Protein AF-D8G6N3-F1 (afdb_monomer)

Mean predicted aligned error: 11.66 Å

pLDDT: mean 73.84, std 9.96, ra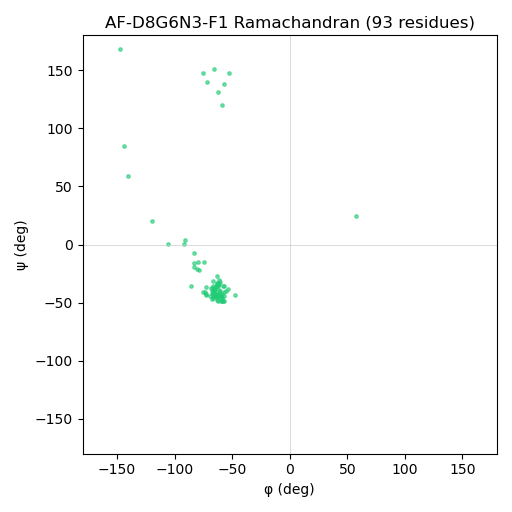nge [44.28, 86.75]

Foldseek 3Di:
DPDDDPQLVVQLCPDPLVVVVVDDDPVSCVVCLVVDDPVSNVVSVVSSVVSVVVVVVVVCVVCVVVCVVVVVVVVVVVVVVVVVVVVVVVVVVVD

Sequence (95 aa):
MEQLPDDVWQQFKYSDIVKTMKFQNKVEIVEQIETLPEPVFDNLKQTLRKIRDENFFKLIKANPEKFEWFLTASVAVSEEERRLEALEDEAWKDL

Structure (mmCIF, N/CA/C/O backbone):
data_AF-D8G6N3-F1
#
_entry.id   AF-D8G6N3-F1
#
loop_
_atom_site.group_PDB
_atom_site.id
_atom_site.type_symbol
_atom_site.label_atom_id
_atom_site.label_alt_id
_atom_site.label_comp_id
_atom_site.label_asym_id
_atom_site.label_entity_id
_atom_site.label_seq_id
_atom_site.pdbx_PDB_ins_code
_atom_site.Cartn_x
_atom_site.Cartn_y
_atom_site.Cartn_z
_atom_site.occupancy
_atom_site.B_iso_or_equiv
_atom_site.auth_seq_id
_atom_site.auth_comp_id
_atom_site.auth_asym_id
_atom_site.auth_atom_id
_atom_site.pdbx_PDB_model_num
ATOM 1 N N . MET A 1 1 ? -0.040 11.868 6.602 1.00 48.12 1 MET A N 1
ATOM 2 C CA . MET A 1 1 ? -1.211 11.295 5.883 1.00 48.12 1 MET A CA 1
ATOM 3 C C . MET A 1 1 ? -1.811 12.289 4.888 1.00 48.12 1 MET A C 1
ATOM 5 O O . MET A 1 1 ? -2.347 11.874 3.866 1.00 48.12 1 MET A O 1
ATOM 9 N N . GLU A 1 2 ? -1.642 13.593 5.106 1.00 44.28 2 GLU A N 1
ATOM 10 C CA . GLU A 1 2 ? -1.349 14.553 4.029 1.00 44.28 2 GLU A CA 1
ATOM 11 C C . GLU A 1 2 ? -0.038 14.066 3.368 1.00 44.28 2 GLU A C 1
ATOM 13 O O . GLU A 1 2 ? 0.916 13.829 4.096 1.00 44.28 2 GLU A O 1
ATOM 18 N N . GLN A 1 3 ? 0.131 13.710 2.094 1.00 60.94 3 GLN A N 1
ATOM 19 C CA . GLN A 1 3 ? -0.591 13.936 0.848 1.00 60.94 3 GLN A CA 1
ATOM 20 C C . GLN A 1 3 ? -0.479 12.654 -0.014 1.00 60.94 3 GLN A C 1
ATOM 22 O O . GLN A 1 3 ? 0.430 12.526 -0.830 1.00 60.94 3 GLN A O 1
ATOM 27 N N . LEU A 1 4 ? -1.341 11.648 0.181 1.00 64.75 4 LEU A N 1
ATOM 28 C CA . LEU A 1 4 ? -1.420 10.579 -0.828 1.00 64.75 4 LEU A CA 1
ATOM 29 C C . LEU A 1 4 ? -2.101 11.136 -2.089 1.00 64.75 4 LEU A C 1
ATOM 31 O O . LEU A 1 4 ? -3.081 11.873 -1.937 1.00 64.75 4 LEU A O 1
ATOM 35 N N . PRO A 1 5 ? -1.622 10.779 -3.291 1.00 74.88 5 PRO A N 1
ATOM 36 C CA . PRO A 1 5 ? -2.286 11.102 -4.549 1.00 74.88 5 PRO A CA 1
ATOM 37 C C . PRO A 1 5 ? -3.757 10.656 -4.569 1.00 74.88 5 PRO A C 1
ATOM 39 O O . PRO A 1 5 ? -4.121 9.649 -3.953 1.00 74.88 5 PRO A O 1
ATOM 42 N N . ASP A 1 6 ? -4.614 11.403 -5.267 1.00 77.69 6 ASP A N 1
ATOM 43 C CA . ASP A 1 6 ? -6.063 11.156 -5.281 1.00 77.69 6 ASP A CA 1
ATOM 44 C C . ASP A 1 6 ? -6.428 9.775 -5.845 1.00 77.69 6 ASP A C 1
ATOM 46 O O . ASP A 1 6 ? -7.359 9.130 -5.364 1.00 77.69 6 ASP A O 1
ATOM 50 N N . ASP A 1 7 ? -5.671 9.274 -6.818 1.00 78.19 7 ASP A N 1
ATOM 51 C CA . ASP A 1 7 ? -5.820 7.936 -7.391 1.00 78.19 7 ASP A CA 1
ATOM 52 C C . ASP A 1 7 ? -5.521 6.827 -6.372 1.00 78.19 7 ASP A C 1
ATOM 54 O O . ASP A 1 7 ? -6.252 5.833 -6.303 1.00 78.19 7 ASP A O 1
ATOM 58 N N . VAL A 1 8 ? -4.504 7.021 -5.528 1.00 78.06 8 VAL A N 1
ATOM 59 C CA . VAL A 1 8 ? -4.173 6.114 -4.420 1.00 78.06 8 VAL A CA 1
ATOM 60 C C . VAL A 1 8 ? -5.281 6.143 -3.367 1.00 78.06 8 VAL A C 1
ATOM 62 O O . VAL A 1 8 ? -5.698 5.090 -2.881 1.00 78.06 8 VAL A O 1
ATOM 65 N N . TRP A 1 9 ? -5.823 7.325 -3.058 1.00 78.56 9 TRP A N 1
ATOM 66 C CA . TRP A 1 9 ? -6.958 7.466 -2.139 1.00 78.56 9 TRP A CA 1
ATOM 67 C C . TRP A 1 9 ? -8.230 6.798 -2.652 1.00 78.56 9 TRP A C 1
ATOM 69 O O . TRP A 1 9 ? -8.921 6.140 -1.874 1.00 78.56 9 TRP A O 1
ATOM 79 N N . GLN A 1 10 ? -8.544 6.941 -3.940 1.00 81.88 10 GLN A N 1
ATOM 80 C CA . GLN A 1 10 ? -9.701 6.282 -4.544 1.00 81.88 10 GLN A CA 1
ATOM 81 C C . GLN A 1 10 ? -9.558 4.761 -4.463 1.00 81.88 10 GLN A C 1
ATOM 83 O O . GLN A 1 10 ? -10.463 4.088 -3.973 1.00 81.88 10 GLN A O 1
ATOM 88 N N . GLN A 1 11 ? -8.404 4.214 -4.853 1.00 82.69 11 GLN A N 1
ATOM 89 C CA . GLN A 1 11 ? -8.144 2.775 -4.748 1.00 82.69 11 GLN A CA 1
ATOM 90 C C . GLN A 1 11 ? -8.249 2.283 -3.296 1.00 82.69 11 GLN A C 1
ATOM 92 O O . GLN A 1 11 ? -8.879 1.259 -3.034 1.00 82.69 11 GLN A O 1
ATOM 97 N N . PHE A 1 12 ? -7.707 3.042 -2.340 1.00 82.19 12 PHE A N 1
ATOM 98 C CA . PHE A 1 12 ? -7.774 2.698 -0.922 1.00 82.19 12 PHE A CA 1
ATOM 99 C C . PHE A 1 12 ? -9.207 2.732 -0.374 1.00 82.19 12 PHE A C 1
ATOM 101 O O . PHE A 1 12 ? -9.616 1.796 0.313 1.00 82.19 12 PHE A O 1
ATOM 108 N N . LYS A 1 13 ? -10.009 3.742 -0.740 1.00 80.19 13 LYS 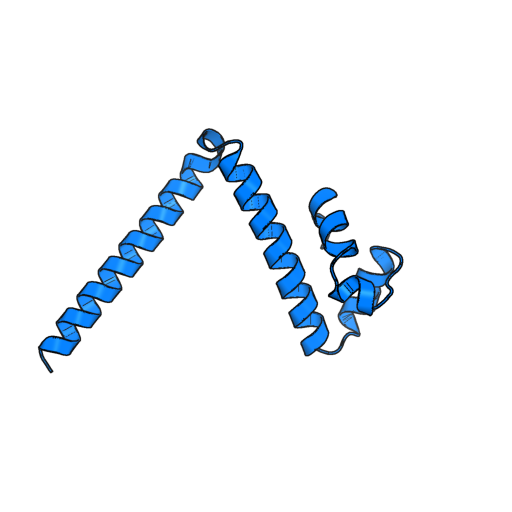A N 1
ATOM 109 C CA . LYS A 1 13 ? -11.425 3.851 -0.348 1.00 80.19 13 LYS A CA 1
ATOM 110 C C . LYS A 1 13 ? -12.251 2.643 -0.802 1.00 80.19 13 LYS A C 1
ATOM 112 O O . LYS A 1 13 ? -13.158 2.217 -0.091 1.00 80.19 13 LYS A O 1
ATOM 117 N N . TYR A 1 14 ? -11.946 2.089 -1.973 1.00 83.38 14 TYR A N 1
ATOM 118 C CA . TYR A 1 14 ? -12.656 0.930 -2.518 1.00 83.38 14 TYR A CA 1
ATOM 119 C C . TYR A 1 14 ? -12.052 -0.424 -2.128 1.00 83.38 14 TYR A C 1
ATOM 121 O O . TYR A 1 14 ? -12.570 -1.452 -2.578 1.00 83.38 14 TYR A O 1
ATOM 129 N N . SER A 1 15 ? -11.012 -0.443 -1.293 1.00 83.69 15 SER A N 1
ATOM 130 C CA . SER A 1 15 ? -10.449 -1.682 -0.757 1.00 83.69 15 SER A CA 1
ATOM 131 C C . SER A 1 15 ? -11.439 -2.404 0.162 1.00 83.69 15 SER A C 1
ATOM 133 O O . SER A 1 15 ? -12.292 -1.786 0.808 1.00 83.69 15 SER A O 1
ATOM 135 N N . ASP A 1 16 ? -11.323 -3.729 0.232 1.00 82.50 16 ASP A N 1
ATOM 136 C CA . ASP A 1 16 ? -12.265 -4.567 0.982 1.00 82.50 16 ASP A CA 1
ATOM 137 C C . ASP A 1 16 ? -12.264 -4.253 2.479 1.00 82.50 16 ASP A C 1
ATOM 139 O O . ASP A 1 16 ? -13.318 -4.275 3.116 1.00 82.50 16 ASP A O 1
ATOM 143 N N . ILE A 1 17 ? -11.113 -3.874 3.039 1.00 80.69 17 ILE A N 1
ATOM 144 C CA . ILE A 1 17 ? -11.015 -3.491 4.447 1.00 80.69 17 ILE A CA 1
ATOM 145 C C . ILE A 1 17 ? -11.782 -2.198 4.742 1.00 80.69 17 ILE A C 1
ATOM 147 O O . ILE A 1 17 ? -12.589 -2.170 5.667 1.00 80.69 17 ILE A O 1
ATOM 151 N N . VAL A 1 18 ? -11.638 -1.162 3.909 1.00 80.88 18 VAL A N 1
ATOM 152 C CA . VAL A 1 18 ? -12.359 0.109 4.095 1.00 80.88 18 VAL A CA 1
ATOM 153 C C . VAL A 1 18 ? -13.864 -0.080 3.879 1.00 80.88 18 VAL A C 1
ATOM 155 O O . VAL A 1 18 ? -14.669 0.442 4.652 1.00 80.88 18 VAL A O 1
ATOM 158 N N . LYS A 1 19 ? -14.261 -0.900 2.895 1.00 80.75 19 LYS A N 1
ATOM 159 C CA . LYS A 1 19 ? -15.668 -1.276 2.676 1.00 80.75 19 LYS A CA 1
ATOM 160 C C . LYS A 1 19 ? -16.265 -2.025 3.864 1.00 80.75 19 LYS A C 1
ATOM 162 O O . LYS A 1 19 ? -17.399 -1.744 4.248 1.00 80.75 19 LYS A O 1
ATOM 167 N N . THR A 1 20 ? -15.506 -2.942 4.463 1.00 82.25 20 THR A N 1
ATOM 168 C CA . THR A 1 20 ? -15.936 -3.705 5.647 1.00 82.25 20 THR A CA 1
ATOM 169 C C . THR A 1 20 ? -16.197 -2.780 6.836 1.00 82.25 20 THR A C 1
ATOM 171 O O . THR A 1 20 ? -17.139 -2.994 7.595 1.00 82.25 20 THR A O 1
ATOM 174 N N . MET A 1 21 ? -15.415 -1.706 6.951 1.00 78.50 21 MET A N 1
ATOM 175 C CA . MET A 1 21 ? -15.540 -0.706 8.015 1.00 78.50 21 MET A CA 1
ATOM 176 C C . MET A 1 21 ? -16.611 0.358 7.739 1.00 78.50 21 MET A C 1
ATOM 178 O O . MET A 1 21 ? -16.941 1.136 8.628 1.00 78.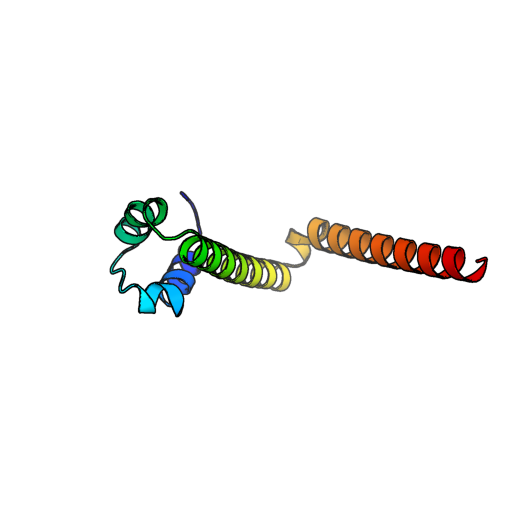50 21 MET A O 1
ATOM 182 N N . LYS A 1 22 ? -17.205 0.364 6.536 1.00 77.81 22 LYS A N 1
ATOM 183 C CA . LYS A 1 22 ? -18.293 1.268 6.112 1.00 77.81 22 LYS A CA 1
ATOM 184 C C . LYS A 1 22 ? -17.967 2.765 6.211 1.00 77.81 22 LYS A C 1
ATOM 186 O O . LYS A 1 22 ? -18.887 3.584 6.281 1.00 77.81 22 LYS A O 1
ATOM 191 N N . PHE A 1 23 ? -16.688 3.129 6.163 1.00 79.00 23 PHE A N 1
ATOM 192 C CA . PHE A 1 23 ? -16.271 4.529 6.171 1.00 79.00 23 PHE A CA 1
ATOM 193 C C . PHE A 1 23 ? -16.797 5.271 4.937 1.00 79.00 23 PHE A C 1
ATOM 195 O O . PHE A 1 23 ? -16.666 4.801 3.803 1.00 79.00 23 PHE A O 1
ATOM 202 N N . GLN A 1 24 ? -17.395 6.442 5.146 1.00 72.06 24 GLN A N 1
ATOM 203 C CA . GLN A 1 24 ? -18.032 7.224 4.086 1.00 72.06 24 GLN A CA 1
ATOM 204 C C . GLN A 1 24 ? -17.028 8.128 3.367 1.00 72.06 24 GLN A C 1
ATOM 206 O O . GLN A 1 24 ? -17.107 8.343 2.147 1.00 72.06 24 GLN A O 1
ATOM 211 N N . ASN A 1 25 ? -16.060 8.659 4.113 1.00 73.44 25 ASN A N 1
ATOM 212 C CA . ASN A 1 25 ? -15.128 9.665 3.626 1.00 73.44 25 ASN A CA 1
ATOM 213 C C . ASN A 1 25 ? -13.733 9.540 4.265 1.00 73.44 25 ASN A C 1
ATOM 215 O O . ASN A 1 25 ? -13.511 8.798 5.215 1.00 73.44 25 ASN A O 1
ATOM 219 N N . LYS A 1 26 ? -12.775 10.274 3.691 1.00 72.06 26 LYS A N 1
ATOM 220 C CA . LYS A 1 26 ? -11.371 10.283 4.121 1.00 72.06 26 LYS A CA 1
ATOM 221 C C . LYS A 1 26 ? -11.189 10.804 5.550 1.00 72.06 26 LYS A C 1
ATOM 223 O O . LYS A 1 26 ? -10.291 10.332 6.235 1.00 72.06 26 LYS A O 1
ATOM 228 N N . VAL A 1 27 ? -12.010 11.762 5.980 1.00 78.19 27 VAL A N 1
ATOM 229 C CA . VAL A 1 27 ? -11.910 12.375 7.313 1.00 78.19 27 VAL A CA 1
ATOM 230 C C . VAL A 1 27 ? -12.261 11.345 8.383 1.00 78.19 27 VAL A C 1
ATOM 232 O O . VAL A 1 27 ? -11.460 11.128 9.282 1.00 78.19 27 VAL A O 1
ATOM 235 N N . GLU A 1 28 ? -13.355 10.603 8.200 1.00 75.44 28 GLU A N 1
ATOM 236 C CA . GLU A 1 28 ? -13.753 9.513 9.102 1.00 75.44 28 GLU A CA 1
ATOM 237 C C . GLU A 1 28 ? -12.670 8.441 9.247 1.00 75.44 28 GLU A C 1
ATOM 239 O O . GLU A 1 28 ? -12.427 7.958 10.348 1.00 75.44 28 GLU A O 1
ATOM 244 N N . ILE A 1 29 ? -11.999 8.078 8.147 1.00 76.00 29 ILE A N 1
ATOM 245 C CA . ILE A 1 29 ? -10.900 7.103 8.184 1.00 76.00 29 ILE A CA 1
ATOM 246 C C . ILE A 1 29 ? -9.759 7.620 9.060 1.00 76.00 29 ILE A C 1
ATOM 248 O O . ILE A 1 29 ? -9.208 6.854 9.841 1.00 76.00 29 ILE A O 1
ATOM 252 N N . VAL A 1 30 ? -9.387 8.894 8.912 1.00 77.75 30 VAL A N 1
ATOM 253 C CA . VAL A 1 30 ? -8.271 9.502 9.648 1.00 77.75 30 VAL A CA 1
ATOM 254 C C . VAL A 1 30 ? -8.610 9.653 11.129 1.00 77.75 30 VAL A C 1
ATOM 256 O O . VAL A 1 30 ? -7.787 9.296 11.963 1.00 77.75 30 VAL A O 1
ATOM 259 N N . GLU A 1 31 ? -9.814 10.124 11.447 1.00 79.12 31 GLU A N 1
ATOM 260 C CA . GLU A 1 31 ? -10.275 10.310 12.828 1.00 79.12 31 GLU A CA 1
ATOM 261 C C . GLU A 1 31 ? -10.409 8.982 13.572 1.00 79.12 31 GLU A C 1
ATOM 263 O O . GLU A 1 31 ? -10.037 8.879 14.738 1.00 79.12 31 GLU A O 1
ATOM 268 N N . GLN A 1 32 ? -10.916 7.944 12.903 1.00 77.69 32 GLN A N 1
ATOM 269 C CA . GLN A 1 32 ? -11.116 6.653 13.552 1.00 77.69 32 GLN A CA 1
ATOM 270 C C . GLN A 1 32 ? -9.847 5.807 13.593 1.00 77.69 32 GLN A C 1
ATOM 272 O O . GLN A 1 32 ? -9.772 4.925 14.446 1.00 77.69 32 GLN A O 1
ATOM 277 N N . ILE A 1 33 ? -8.843 6.084 12.747 1.00 77.50 33 ILE A N 1
ATOM 278 C CA . ILE A 1 33 ? -7.615 5.280 12.636 1.00 77.50 33 ILE A CA 1
ATOM 279 C C . ILE A 1 33 ? -6.906 5.090 13.979 1.00 77.50 33 ILE A C 1
ATOM 281 O O . ILE A 1 33 ? -6.415 3.998 14.251 1.00 77.50 33 ILE A O 1
ATOM 285 N N . GLU A 1 34 ? -6.898 6.122 14.825 1.00 73.56 34 GLU A N 1
ATOM 286 C CA . GLU A 1 34 ? -6.231 6.114 16.134 1.00 73.56 34 GLU A CA 1
ATOM 287 C C . GLU A 1 34 ? -6.983 5.284 17.183 1.00 73.56 34 GLU A C 1
ATOM 289 O O . GLU A 1 34 ? -6.434 4.933 18.224 1.00 73.56 34 GLU A O 1
ATOM 294 N N . THR A 1 35 ? -8.243 4.948 16.902 1.00 81.12 35 THR A N 1
ATOM 295 C CA . THR A 1 35 ? -9.128 4.177 17.788 1.00 81.12 35 THR A CA 1
ATOM 296 C C . THR A 1 35 ? -9.328 2.735 17.327 1.00 81.12 35 THR A C 1
ATOM 298 O O . THR A 1 35 ? -10.047 1.967 17.968 1.00 81.12 35 THR A O 1
ATOM 301 N N . LEU A 1 36 ? -8.699 2.345 16.214 1.00 80.25 36 LEU A N 1
ATOM 302 C CA . LEU A 1 36 ? -8.823 1.001 15.670 1.00 80.25 36 LEU A CA 1
ATOM 303 C C . LEU A 1 36 ? -8.015 -0.016 16.478 1.00 80.25 36 LEU A C 1
ATOM 305 O O . LEU A 1 36 ? -6.921 0.292 16.948 1.00 80.25 36 LEU A O 1
ATOM 309 N N . PRO A 1 37 ? -8.491 -1.270 16.572 1.00 86.75 37 PRO A N 1
ATOM 310 C CA . PRO A 1 37 ? -7.665 -2.359 17.071 1.00 86.75 37 PRO A CA 1
ATOM 311 C C . PRO A 1 37 ? -6.392 -2.498 16.227 1.00 86.75 37 PRO A C 1
ATOM 313 O O . PRO A 1 37 ? -6.472 -2.481 14.996 1.00 86.75 37 PRO A O 1
ATOM 316 N N . GLU A 1 38 ? -5.245 -2.723 16.875 1.00 83.06 38 GLU A N 1
ATOM 317 C CA . GLU A 1 38 ? -3.938 -2.846 16.204 1.00 83.06 38 GLU A CA 1
ATOM 318 C C . GLU A 1 38 ? -3.956 -3.789 14.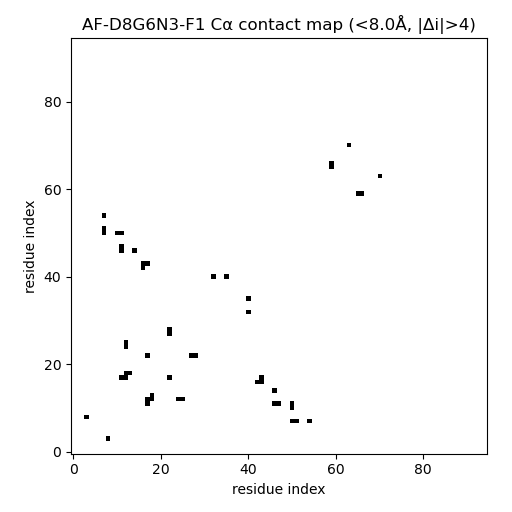982 1.00 83.06 38 GLU A C 1
ATOM 320 O O . GLU A 1 38 ? -3.472 -3.384 13.927 1.00 83.06 38 GLU A O 1
ATOM 325 N N . PRO A 1 39 ? -4.597 -4.980 15.018 1.00 85.06 39 PRO A N 1
ATOM 326 C CA . PRO A 1 39 ? -4.640 -5.864 13.848 1.00 85.06 39 PRO A CA 1
ATOM 327 C C . PRO A 1 39 ? -5.366 -5.254 12.640 1.00 85.06 39 PRO A C 1
ATOM 329 O O . PRO A 1 39 ? -5.022 -5.519 11.488 1.00 85.06 39 PRO A O 1
ATOM 332 N N . VAL A 1 40 ? -6.389 -4.434 12.892 1.00 82.44 40 VAL A N 1
ATOM 333 C CA . VAL A 1 40 ? -7.157 -3.748 11.846 1.00 82.44 40 VAL A CA 1
ATOM 334 C C . VAL A 1 40 ? -6.347 -2.581 11.289 1.00 82.44 40 VAL A C 1
ATOM 336 O O . VAL A 1 40 ? -6.293 -2.386 10.074 1.00 82.44 40 VAL A O 1
ATOM 339 N N . PHE A 1 41 ? -5.665 -1.848 12.168 1.00 81.25 41 PHE A N 1
ATOM 340 C CA . PHE A 1 41 ? -4.760 -0.775 11.784 1.00 81.25 41 PHE A CA 1
ATOM 341 C C . PHE A 1 41 ? -3.578 -1.285 10.946 1.00 81.25 41 PHE A C 1
ATOM 343 O O . PHE A 1 41 ? -3.251 -0.703 9.910 1.00 81.25 41 PHE A O 1
ATOM 350 N N . ASP A 1 42 ? -2.974 -2.409 11.330 1.00 82.62 42 ASP A N 1
ATOM 351 C CA . ASP A 1 42 ? -1.924 -3.073 10.557 1.00 82.62 42 ASP A CA 1
ATOM 352 C C . ASP A 1 42 ? -2.403 -3.484 9.172 1.00 82.62 42 ASP A C 1
ATOM 354 O O . ASP A 1 42 ? -1.730 -3.213 8.174 1.00 82.62 42 ASP A O 1
ATOM 358 N N . ASN A 1 43 ? -3.597 -4.062 9.079 1.00 82.88 43 ASN A N 1
ATOM 359 C CA . ASN A 1 43 ? -4.151 -4.473 7.798 1.00 82.88 43 ASN A CA 1
ATOM 360 C C . ASN A 1 43 ? -4.473 -3.263 6.889 1.00 82.88 43 ASN A C 1
ATOM 362 O O . ASN A 1 43 ? -4.218 -3.299 5.680 1.00 82.88 43 ASN A O 1
ATOM 366 N N . LEU A 1 44 ? -4.922 -2.136 7.459 1.00 83.19 44 LEU A N 1
ATOM 367 C CA . LEU A 1 44 ? -5.073 -0.871 6.726 1.00 83.19 44 LEU A CA 1
ATOM 368 C C . LEU A 1 44 ? -3.725 -0.343 6.220 1.00 83.19 44 LEU A C 1
ATOM 370 O O . LEU A 1 44 ? -3.613 0.011 5.044 1.00 83.19 44 LEU A O 1
ATOM 374 N N . LYS A 1 45 ? -2.688 -0.337 7.070 1.00 83.31 45 LYS A N 1
ATOM 375 C CA . LYS A 1 45 ? -1.324 0.071 6.688 1.00 83.31 45 LYS A CA 1
ATOM 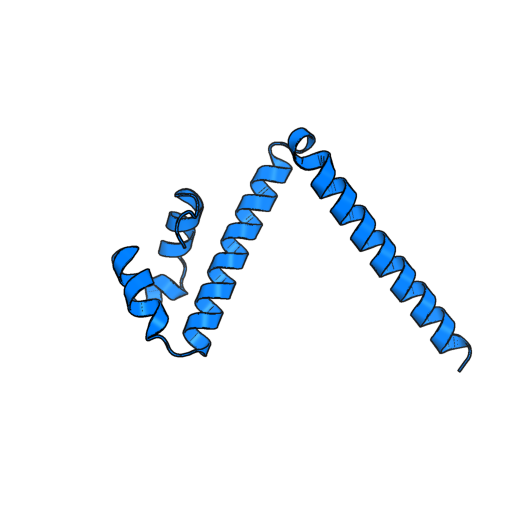376 C C . LYS A 1 45 ? -0.787 -0.793 5.545 1.00 83.31 45 LYS A C 1
ATOM 378 O O . 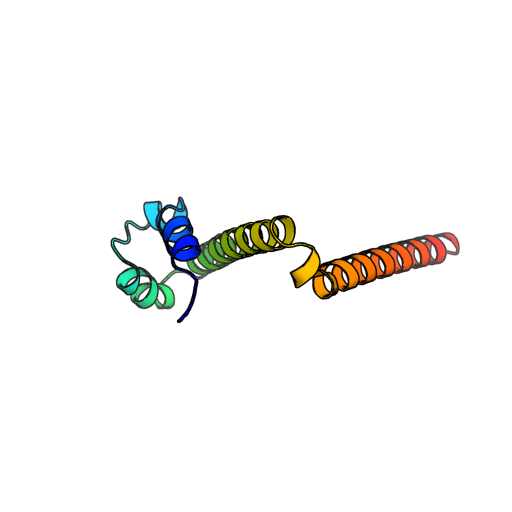LYS A 1 45 ? -0.237 -0.252 4.586 1.00 83.31 45 LYS A O 1
ATOM 383 N N . GLN A 1 46 ? -0.961 -2.112 5.618 1.00 84.19 46 GLN A N 1
ATOM 384 C CA . GLN A 1 46 ? -0.509 -3.044 4.580 1.00 84.19 46 GLN A CA 1
ATOM 385 C C . GLN A 1 46 ? -1.260 -2.846 3.262 1.00 84.19 46 GLN A C 1
ATOM 387 O O . GLN A 1 46 ? -0.639 -2.757 2.203 1.00 84.19 46 GLN A O 1
ATOM 392 N N . THR A 1 47 ? -2.583 -2.693 3.325 1.00 84.69 47 THR A N 1
ATOM 393 C CA . THR A 1 47 ? -3.411 -2.420 2.143 1.00 84.69 47 THR A CA 1
ATOM 394 C C . THR A 1 47 ? -2.980 -1.125 1.458 1.00 84.69 47 THR A C 1
ATOM 396 O O . THR A 1 47 ? -2.794 -1.089 0.242 1.00 84.69 47 THR A O 1
ATOM 399 N N . LEU A 1 48 ? -2.752 -0.065 2.238 1.00 82.00 48 LEU A N 1
ATOM 400 C CA . LEU A 1 48 ? -2.297 1.216 1.712 1.00 82.00 48 LEU A CA 1
ATOM 401 C C . LEU A 1 48 ? -0.901 1.123 1.079 1.00 82.00 48 LEU A C 1
ATOM 403 O O . LEU A 1 48 ? -0.689 1.66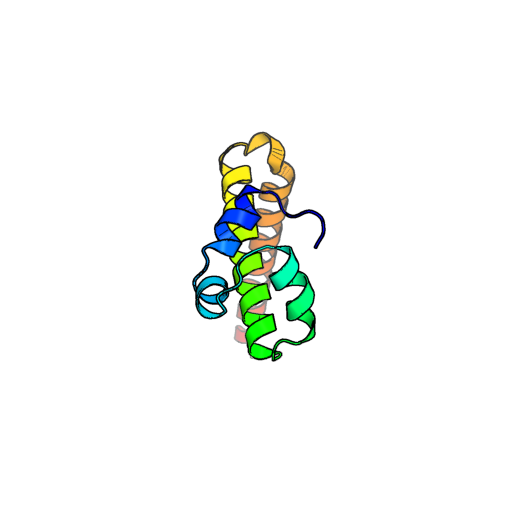5 -0.006 1.00 82.00 48 LEU A O 1
ATOM 407 N N . ARG A 1 49 ? 0.042 0.427 1.731 1.00 82.31 49 ARG A N 1
ATOM 408 C CA . ARG A 1 49 ? 1.390 0.190 1.187 1.00 82.31 49 ARG A CA 1
ATOM 409 C C . ARG A 1 49 ? 1.322 -0.532 -0.150 1.00 82.31 49 ARG A C 1
ATOM 411 O O . ARG A 1 49 ? 1.897 -0.042 -1.112 1.00 82.31 49 ARG A O 1
ATOM 418 N N . LYS A 1 50 ? 0.543 -1.612 -0.237 1.00 83.50 50 LYS A N 1
ATOM 419 C CA . LYS A 1 50 ? 0.372 -2.375 -1.477 1.00 83.50 50 LYS A CA 1
ATOM 420 C C . LYS A 1 50 ? -0.134 -1.499 -2.626 1.00 83.50 50 LYS A C 1
ATOM 422 O O . LYS A 1 50 ? 0.458 -1.497 -3.698 1.00 83.50 50 LYS A O 1
ATOM 427 N N . ILE A 1 51 ? -1.181 -0.706 -2.389 1.00 81.50 51 ILE A N 1
ATOM 428 C CA . ILE A 1 51 ? -1.746 0.197 -3.405 1.00 81.50 51 ILE A CA 1
ATOM 429 C C . ILE A 1 51 ? -0.722 1.257 -3.827 1.00 81.50 51 ILE A C 1
ATOM 431 O O . ILE A 1 51 ? -0.566 1.536 -5.017 1.00 81.50 51 ILE A O 1
ATOM 435 N N . ARG A 1 52 ? -0.015 1.863 -2.868 1.00 81.44 52 ARG A N 1
ATOM 436 C CA . ARG A 1 52 ? 1.040 2.840 -3.161 1.00 81.44 52 ARG A CA 1
ATOM 437 C C . ARG A 1 52 ? 2.132 2.214 -4.027 1.00 81.44 52 ARG A C 1
ATOM 439 O O . ARG A 1 52 ? 2.508 2.807 -5.033 1.00 81.44 52 ARG A O 1
ATOM 446 N N . ASP A 1 53 ? 2.613 1.037 -3.649 1.00 81.69 53 ASP A N 1
ATOM 447 C CA . ASP A 1 53 ? 3.722 0.366 -4.321 1.00 81.69 53 ASP A CA 1
ATOM 448 C C . ASP A 1 53 ? 3.315 -0.059 -5.738 1.00 81.69 53 ASP A C 1
ATOM 450 O O . ASP A 1 53 ? 4.045 0.201 -6.690 1.00 81.69 53 ASP A O 1
ATOM 454 N N . GLU A 1 54 ? 2.106 -0.595 -5.928 1.00 82.62 54 GLU A N 1
ATOM 455 C CA . GLU A 1 54 ? 1.571 -0.912 -7.258 1.00 82.62 54 GLU A CA 1
ATOM 456 C C . GLU A 1 54 ? 1.478 0.322 -8.168 1.00 82.62 54 GLU A C 1
ATOM 458 O O . GLU A 1 54 ? 1.852 0.251 -9.343 1.00 82.62 54 GLU A O 1
ATOM 463 N N . ASN A 1 55 ? 1.006 1.463 -7.653 1.00 79.62 55 ASN A N 1
ATOM 464 C CA . ASN A 1 55 ? 0.953 2.704 -8.434 1.00 79.62 55 ASN A CA 1
ATOM 465 C C . ASN A 1 55 ? 2.356 3.253 -8.722 1.00 79.62 55 ASN A C 1
ATOM 467 O O . ASN A 1 55 ? 2.621 3.700 -9.837 1.00 79.62 55 ASN A O 1
ATOM 471 N N . PHE A 1 56 ? 3.283 3.139 -7.772 1.00 78.88 56 PHE A N 1
ATOM 472 C CA . PHE A 1 56 ? 4.679 3.511 -7.974 1.00 78.88 56 PHE A CA 1
ATOM 473 C C . PHE A 1 56 ? 5.350 2.654 -9.059 1.00 78.88 56 PHE A C 1
ATOM 475 O O . PHE A 1 56 ? 5.964 3.191 -9.979 1.00 78.88 56 PHE A O 1
ATOM 482 N N . PHE A 1 57 ? 5.144 1.334 -9.049 1.00 81.00 57 PHE A N 1
ATOM 483 C CA . PHE A 1 57 ? 5.644 0.450 -10.105 1.00 81.00 57 PHE A CA 1
ATOM 484 C C . PHE A 1 57 ? 5.013 0.738 -11.471 1.00 81.00 57 PHE A C 1
ATOM 486 O O . PHE A 1 57 ? 5.704 0.659 -12.488 1.00 81.00 57 PHE A O 1
ATOM 493 N N . LYS A 1 58 ? 3.722 1.096 -11.528 1.00 81.00 58 LYS A N 1
ATOM 494 C CA . LYS A 1 58 ? 3.087 1.552 -12.777 1.00 81.00 58 LYS A CA 1
ATOM 495 C C . LYS A 1 58 ? 3.740 2.834 -13.300 1.00 81.00 58 LYS A C 1
ATOM 497 O O . LYS A 1 58 ? 4.006 2.917 -14.496 1.00 81.00 58 LYS A O 1
ATOM 502 N N . LEU A 1 59 ? 4.039 3.794 -12.423 1.00 79.44 59 LEU A N 1
ATOM 503 C CA . LEU A 1 59 ? 4.720 5.041 -12.788 1.00 79.44 59 LEU A CA 1
ATOM 504 C C . LEU A 1 59 ? 6.128 4.790 -13.335 1.00 79.44 59 LEU A C 1
ATOM 506 O O . LEU A 1 59 ? 6.474 5.354 -14.374 1.00 79.44 59 LEU A O 1
ATOM 510 N N . ILE A 1 60 ? 6.895 3.904 -12.690 1.00 78.88 60 ILE A N 1
ATOM 511 C CA . ILE A 1 60 ? 8.224 3.490 -13.161 1.00 78.88 60 ILE A CA 1
ATOM 512 C C . ILE A 1 60 ? 8.124 2.851 -14.546 1.00 78.88 60 ILE A C 1
ATOM 514 O O . ILE A 1 60 ? 8.850 3.243 -15.452 1.00 78.88 60 ILE A O 1
ATOM 518 N N . LYS A 1 61 ? 7.195 1.905 -14.745 1.00 78.19 61 LYS A N 1
ATOM 519 C CA . LYS A 1 61 ? 6.999 1.248 -16.049 1.00 78.19 61 LYS A CA 1
ATOM 520 C C . LYS A 1 61 ? 6.585 2.221 -17.153 1.00 78.19 61 LYS A C 1
ATOM 522 O O . LYS A 1 61 ? 6.941 2.003 -18.304 1.00 78.19 61 LYS A O 1
ATOM 527 N N . ALA A 1 62 ? 5.820 3.256 -16.816 1.00 81.62 62 ALA A N 1
ATOM 528 C CA . ALA A 1 62 ? 5.355 4.251 -17.776 1.00 81.62 62 ALA A CA 1
ATOM 529 C C . ALA A 1 62 ? 6.419 5.303 -18.135 1.00 81.62 62 ALA A C 1
ATOM 531 O O . ALA A 1 62 ? 6.291 5.941 -19.174 1.00 81.62 62 ALA A O 1
ATOM 532 N N . ASN A 1 63 ? 7.429 5.516 -17.283 1.00 81.62 63 ASN A N 1
ATOM 533 C CA . ASN A 1 63 ? 8.489 6.511 -17.494 1.00 81.62 63 ASN A CA 1
ATOM 534 C C . ASN A 1 63 ? 9.860 5.960 -17.045 1.00 81.62 63 ASN A C 1
ATOM 536 O O . ASN A 1 63 ? 10.474 6.537 -16.141 1.00 81.62 63 ASN A O 1
ATOM 540 N N . PRO A 1 64 ? 10.344 4.840 -17.606 1.00 77.69 64 PRO A N 1
ATOM 541 C CA . PRO A 1 64 ? 11.550 4.175 -17.115 1.00 77.69 64 PRO A CA 1
ATOM 542 C C . PRO A 1 64 ? 12.772 5.104 -17.114 1.00 77.69 64 PRO A C 1
ATOM 544 O O . PRO A 1 64 ? 13.543 5.086 -16.158 1.00 77.69 64 PRO A O 1
ATOM 547 N N . GLU A 1 65 ? 12.894 5.997 -18.101 1.00 81.00 65 GLU A N 1
ATOM 548 C CA . GLU A 1 65 ? 13.980 6.980 -18.196 1.00 81.00 65 GLU A CA 1
ATOM 549 C C . GLU A 1 65 ? 14.011 8.000 -17.043 1.00 81.00 65 GLU A C 1
ATOM 551 O O . GLU A 1 65 ? 15.072 8.501 -16.684 1.00 81.00 65 GLU A O 1
ATOM 556 N N . LYS A 1 66 ? 12.871 8.296 -16.404 1.00 77.44 66 LYS A N 1
ATOM 557 C CA . LYS A 1 66 ? 12.819 9.208 -15.241 1.00 77.44 66 LYS A CA 1
ATOM 558 C C . LYS A 1 66 ? 13.165 8.514 -13.925 1.00 77.44 66 LYS A C 1
ATOM 560 O O . LYS A 1 66 ? 13.437 9.181 -12.928 1.00 77.44 66 LYS A O 1
ATOM 565 N N . PHE A 1 67 ? 13.137 7.184 -13.919 1.00 75.50 67 PHE A N 1
ATOM 566 C CA . PHE A 1 67 ? 13.362 6.342 -12.746 1.00 75.50 67 PHE A CA 1
ATOM 567 C C . PHE A 1 67 ? 14.569 5.415 -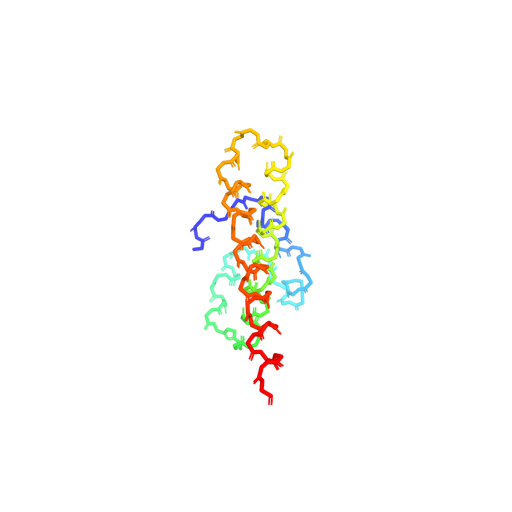12.923 1.00 75.50 67 PHE A C 1
ATOM 569 O O . PHE A 1 67 ? 14.715 4.438 -12.191 1.00 75.50 67 PHE A O 1
ATOM 576 N N . GLU A 1 68 ? 15.465 5.744 -13.855 1.00 68.25 68 GLU A N 1
ATOM 577 C CA . GLU A 1 68 ? 16.671 4.973 -14.157 1.00 68.25 68 GLU A CA 1
ATOM 578 C C . GLU A 1 68 ? 17.543 4.759 -12.909 1.00 68.25 68 GLU A C 1
ATOM 580 O O . GLU A 1 68 ? 18.009 3.649 -12.657 1.00 68.25 68 GLU A O 1
ATOM 585 N N . TRP A 1 69 ? 17.669 5.778 -12.051 1.00 70.50 69 TRP A N 1
ATOM 586 C CA . TRP A 1 69 ? 18.382 5.682 -10.771 1.00 70.50 69 TRP A CA 1
ATOM 587 C C . TRP A 1 69 ? 17.763 4.646 -9.817 1.00 70.50 69 TRP A C 1
ATOM 589 O O . TRP A 1 69 ? 18.485 3.907 -9.152 1.00 70.50 69 TRP A O 1
ATOM 599 N N . PHE A 1 70 ? 16.430 4.564 -9.767 1.00 68.25 70 PHE A N 1
ATOM 600 C CA . PHE A 1 70 ? 15.709 3.632 -8.902 1.00 68.25 70 PHE A CA 1
ATOM 601 C C . PHE A 1 70 ? 15.824 2.201 -9.432 1.00 68.25 70 PHE A C 1
ATOM 603 O O . PHE A 1 70 ? 16.072 1.273 -8.663 1.00 68.25 70 PHE A O 1
ATOM 610 N N . LEU A 1 71 ? 15.690 2.021 -10.749 1.00 66.12 71 LEU A N 1
ATOM 611 C CA . LEU A 1 71 ? 15.868 0.727 -11.409 1.00 66.12 71 LEU A CA 1
ATOM 612 C C . LEU A 1 71 ? 17.298 0.203 -11.223 1.00 66.12 71 LEU A C 1
ATOM 614 O O . LEU A 1 71 ? 17.478 -0.952 -10.852 1.00 66.12 71 LEU A O 1
ATOM 618 N N . THR A 1 72 ? 18.299 1.069 -11.388 1.00 66.62 72 THR A N 1
ATOM 619 C CA . THR A 1 72 ? 19.717 0.715 -11.214 1.00 66.62 72 THR A CA 1
ATOM 620 C C . THR A 1 72 ? 20.031 0.341 -9.764 1.00 66.62 72 THR A C 1
ATOM 622 O O . THR A 1 72 ? 20.667 -0.681 -9.518 1.00 66.62 72 THR A O 1
ATOM 625 N N . ALA A 1 73 ? 19.535 1.109 -8.787 1.00 62.47 73 ALA A N 1
ATOM 626 C CA . ALA A 1 73 ? 19.717 0.796 -7.369 1.00 62.47 73 ALA A CA 1
ATOM 627 C C . ALA A 1 73 ? 19.008 -0.506 -6.955 1.00 62.47 73 ALA A C 1
ATOM 629 O O . ALA A 1 73 ? 19.559 -1.287 -6.186 1.00 62.47 73 ALA A O 1
ATOM 630 N N . SER A 1 74 ? 17.812 -0.768 -7.489 1.00 63.16 74 SER A N 1
ATOM 631 C CA . SER A 1 74 ? 17.052 -1.992 -7.190 1.00 63.16 74 SER A CA 1
ATOM 632 C C . SER A 1 74 ? 17.740 -3.246 -7.738 1.00 63.16 74 SER A C 1
ATOM 634 O O . SER A 1 74 ? 17.742 -4.286 -7.084 1.00 63.16 74 SER A O 1
ATOM 636 N N . VAL A 1 75 ? 18.353 -3.151 -8.923 1.00 61.25 75 VAL A N 1
ATOM 637 C CA . VAL A 1 75 ? 19.164 -4.236 -9.496 1.00 61.25 75 VAL A CA 1
ATOM 638 C C . VAL A 1 75 ? 20.425 -4.465 -8.664 1.00 61.25 75 VAL A C 1
ATOM 640 O O . VAL A 1 75 ? 20.712 -5.608 -8.327 1.00 61.25 75 VAL A O 1
ATOM 643 N N . ALA A 1 76 ? 21.118 -3.396 -8.259 1.00 58.97 76 ALA A N 1
ATOM 644 C CA . ALA A 1 76 ? 22.322 -3.498 -7.436 1.00 58.97 76 ALA A CA 1
ATOM 645 C C . ALA A 1 76 ? 22.059 -4.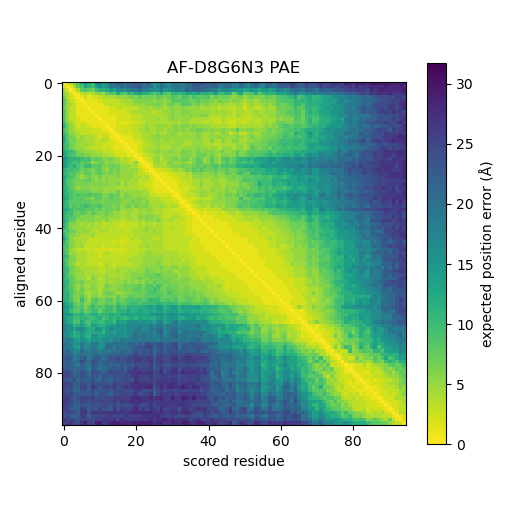165 -6.071 1.00 58.97 76 ALA A C 1
ATOM 647 O O . ALA A 1 76 ? 22.849 -4.997 -5.636 1.00 58.97 76 ALA A O 1
ATOM 648 N N . VAL A 1 77 ? 20.931 -3.858 -5.416 1.00 60.44 77 VAL A N 1
ATOM 649 C CA . VAL A 1 77 ? 20.529 -4.530 -4.163 1.00 60.44 77 VAL A CA 1
ATOM 650 C C . VAL A 1 77 ? 20.239 -6.016 -4.401 1.00 60.44 77 VAL A C 1
ATOM 652 O O . VAL A 1 77 ? 20.720 -6.851 -3.644 1.00 60.44 77 VAL A O 1
ATOM 655 N N . SER A 1 78 ? 19.532 -6.365 -5.483 1.00 64.25 78 SER A N 1
ATOM 656 C CA . SER A 1 78 ? 19.239 -7.768 -5.821 1.00 64.25 78 SER A CA 1
ATOM 657 C C . SER A 1 78 ? 20.486 -8.581 -6.193 1.00 64.25 78 SER A C 1
ATOM 659 O O . SER A 1 78 ? 20.513 -9.797 -5.990 1.00 64.25 78 SER A O 1
ATOM 661 N N . GLU A 1 79 ? 21.502 -7.947 -6.780 1.00 63.75 79 GLU A N 1
ATOM 662 C CA . GLU A 1 79 ? 22.788 -8.588 -7.064 1.00 63.75 79 GLU A CA 1
ATOM 663 C C . GLU A 1 79 ? 23.611 -8.799 -5.791 1.00 63.75 79 GLU A C 1
ATOM 665 O O . GLU A 1 79 ? 24.190 -9.872 -5.624 1.00 63.75 79 GLU A O 1
ATOM 670 N N . GLU A 1 80 ? 23.621 -7.827 -4.877 1.00 64.75 80 GLU A N 1
ATOM 671 C CA . GLU A 1 80 ? 24.310 -7.959 -3.591 1.00 64.75 80 GLU A CA 1
ATOM 672 C C . GLU A 1 80 ? 23.656 -9.033 -2.708 1.00 64.75 80 GLU A C 1
ATOM 674 O O . GLU A 1 80 ? 24.361 -9.865 -2.145 1.00 64.75 80 GLU A O 1
ATOM 679 N N . GLU A 1 81 ? 22.322 -9.098 -2.657 1.00 60.69 81 GLU A N 1
ATOM 680 C CA . GLU A 1 81 ? 21.595 -10.168 -1.955 1.00 60.69 81 GLU A CA 1
ATOM 681 C C . GLU A 1 81 ? 21.948 -11.553 -2.517 1.00 60.69 81 GLU A C 1
ATOM 683 O O . GLU A 1 81 ? 22.318 -12.448 -1.760 1.00 60.69 81 GLU A O 1
ATOM 688 N N . ARG A 1 82 ? 21.951 -11.718 -3.847 1.00 65.81 82 ARG A N 1
ATOM 689 C CA . ARG A 1 82 ? 22.359 -12.983 -4.489 1.00 65.81 82 ARG A CA 1
ATOM 690 C C . ARG A 1 82 ? 23.814 -13.351 -4.221 1.00 65.81 82 ARG A C 1
ATOM 692 O O . ARG A 1 82 ? 24.150 -14.529 -4.120 1.00 65.81 82 ARG A O 1
ATOM 699 N N . ARG A 1 83 ? 24.699 -12.357 -4.149 1.00 73.62 83 ARG A N 1
ATOM 700 C CA . ARG A 1 83 ? 26.109 -12.572 -3.821 1.00 73.62 83 ARG A CA 1
ATOM 701 C C . ARG A 1 83 ? 26.270 -13.028 -2.370 1.00 73.62 83 ARG A C 1
ATOM 703 O O . ARG A 1 83 ? 27.086 -13.910 -2.114 1.00 73.62 83 ARG A O 1
ATOM 710 N N . LEU A 1 84 ? 25.528 -12.431 -1.440 1.00 64.88 84 LEU A N 1
ATOM 711 C CA . LEU A 1 84 ? 25.545 -12.814 -0.029 1.00 64.88 84 LEU A CA 1
ATOM 712 C C . LEU A 1 84 ? 25.014 -14.239 0.167 1.00 64.88 84 LEU A C 1
ATOM 714 O O . LEU A 1 84 ? 25.676 -15.020 0.841 1.00 64.88 84 LEU A O 1
ATOM 718 N N . GLU A 1 85 ? 23.918 -14.611 -0.502 1.00 65.12 85 GLU A N 1
ATOM 719 C CA . GLU A 1 85 ? 23.398 -15.989 -0.500 1.00 65.12 85 GLU A CA 1
ATOM 720 C C . GLU A 1 85 ? 24.446 -17.001 -0.993 1.00 65.12 85 GLU A C 1
ATOM 722 O O . GLU A 1 85 ? 24.664 -18.033 -0.364 1.00 65.12 85 GLU A O 1
ATOM 727 N N . ALA A 1 86 ? 25.160 -16.692 -2.081 1.00 70.81 86 ALA A N 1
ATOM 728 C CA . ALA A 1 86 ? 26.200 -17.577 -2.608 1.00 70.81 86 ALA A CA 1
ATOM 729 C C . ALA A 1 86 ? 27.385 -17.760 -1.639 1.00 70.81 86 ALA A C 1
ATOM 731 O O . ALA A 1 86 ? 27.952 -18.849 -1.557 1.00 70.81 86 ALA A O 1
ATOM 732 N N . LEU A 1 87 ? 27.758 -16.707 -0.904 1.00 65.94 87 LEU A N 1
ATOM 733 C CA . LEU A 1 87 ? 28.824 -16.759 0.101 1.00 65.94 87 LEU A CA 1
ATOM 734 C C . LEU A 1 87 ? 28.392 -17.518 1.361 1.00 65.94 87 LEU A C 1
ATOM 736 O O . LEU A 1 87 ? 29.204 -18.236 1.943 1.00 65.94 87 LEU A O 1
ATOM 740 N N . GLU A 1 88 ? 27.130 -17.387 1.775 1.00 57.09 88 GLU A N 1
ATOM 741 C CA . GLU A 1 88 ? 26.565 -18.201 2.854 1.00 57.09 88 GLU A CA 1
ATOM 742 C C . GLU A 1 88 ? 26.555 -19.685 2.464 1.00 57.09 88 GLU A C 1
ATOM 744 O O . GLU A 1 88 ? 27.056 -20.515 3.222 1.00 57.09 88 GLU A O 1
ATOM 749 N N . ASP A 1 89 ? 26.087 -20.024 1.261 1.00 63.28 89 ASP A N 1
ATOM 750 C CA . ASP A 1 89 ? 26.077 -21.398 0.743 1.00 63.28 89 ASP A CA 1
ATOM 751 C C . ASP A 1 89 ? 27.480 -22.024 0.640 1.00 63.28 89 ASP A C 1
ATOM 753 O O . ASP A 1 89 ? 27.629 -23.240 0.791 1.00 63.28 89 ASP A O 1
ATOM 757 N N . GLU A 1 90 ? 28.522 -21.233 0.366 1.00 63.25 90 GLU A N 1
ATOM 758 C CA . GLU A 1 90 ? 29.915 -21.696 0.427 1.00 63.25 90 GLU A CA 1
ATOM 759 C C . GLU A 1 90 ? 30.390 -21.897 1.869 1.00 63.25 90 GLU A C 1
ATOM 761 O O . GLU A 1 90 ? 30.971 -22.938 2.173 1.00 63.25 90 GLU A O 1
ATOM 766 N N . ALA A 1 91 ? 30.085 -20.968 2.779 1.00 58.97 91 ALA A N 1
ATOM 767 C CA . ALA A 1 91 ? 30.470 -21.074 4.186 1.00 58.97 91 ALA A CA 1
ATOM 768 C C . ALA A 1 91 ? 29.854 -22.301 4.888 1.00 58.97 91 ALA A C 1
ATOM 770 O O . ALA A 1 91 ? 30.475 -22.874 5.782 1.00 58.97 91 ALA A O 1
ATOM 771 N N . TRP A 1 92 ? 28.662 -22.740 4.467 1.00 53.03 92 TRP A N 1
ATOM 772 C CA . TRP A 1 92 ? 28.018 -23.957 4.977 1.00 53.03 92 TRP A CA 1
ATOM 773 C C . TRP A 1 92 ? 28.549 -25.262 4.368 1.00 53.03 92 TRP A C 1
ATOM 775 O O . TRP A 1 92 ? 28.275 -26.323 4.920 1.00 53.03 92 TRP A O 1
ATOM 785 N N . LYS A 1 93 ? 29.297 -25.224 3.256 1.00 51.03 93 LYS A N 1
ATOM 786 C CA . LYS A 1 93 ? 29.907 -26.430 2.656 1.00 51.03 93 LYS A CA 1
ATOM 787 C C . LYS A 1 93 ? 31.195 -26.871 3.350 1.00 51.03 93 LYS A C 1
ATOM 789 O O . LYS A 1 93 ? 31.575 -28.030 3.208 1.00 51.03 93 LYS A O 1
ATOM 794 N N . ASP A 1 94 ? 31.840 -25.960 4.072 1.00 53.25 94 ASP A N 1
ATOM 795 C CA . ASP A 1 94 ? 33.084 -26.207 4.809 1.00 53.25 94 ASP A CA 1
ATOM 796 C C . ASP A 1 94 ? 32.854 -26.648 6.276 1.00 53.25 94 ASP A C 1
ATOM 798 O O . ASP A 1 94 ? 33.822 -26.886 7.005 1.00 53.25 94 ASP A O 1
ATOM 802 N N . LEU A 1 95 ? 31.589 -26.774 6.709 1.00 46.50 95 LEU A N 1
ATOM 803 C CA . LEU A 1 95 ? 31.157 -27.322 8.007 1.00 46.50 95 LEU A CA 1
ATOM 804 C C . LEU A 1 95 ? 30.672 -28.772 7.876 1.00 46.50 95 LEU A C 1
ATOM 806 O O . LEU A 1 95 ? 31.000 -29.571 8.785 1.00 46.50 95 LEU A O 1
#

Solvent-accessible surface area (backbone atoms only — not comparable to full-atom values): 5565 Å² total; per-residue (Å²): 121,88,81,70,54,70,70,52,49,51,55,48,58,71,30,70,69,41,54,74,69,63,60,90,49,73,63,58,48,61,68,45,50,84,72,47,58,65,76,58,43,50,50,50,52,51,53,47,48,53,52,49,49,54,51,50,53,50,50,36,71,75,39,49,85,84,34,46,70,58,55,51,51,54,50,52,52,56,52,50,52,54,50,50,53,54,51,51,59,51,61,61,70,80,110

Radius of gyration: 19.53 Å; Cα contacts (8 Å, |Δi|>4): 26; chains: 1; bounding box: 51×42×36 Å

Secondary structure (DSSP, 8-state):
-TT--HHHHHHHHTSHHHHHHT--SHHHHHHHHTTS-HHHHHHHHHHHHHHHHHHHHHHHHH-GGGSHHHHHHHHHHHHHHHHHHHHHHHHTT--